Protein AF-A0A6P3Y8J5-F1 (afdb_monomer)

Organism: Dinoponera quadriceps (NCBI:txid609295)

InterPro domains:
  IPR052575 Small subunit processome component 20 [PTHR17695] (2-90)
  IPR057525 U3 small nucleolar RNA-associated protein 20, C-terminal [PF23099] (2-89)

Folds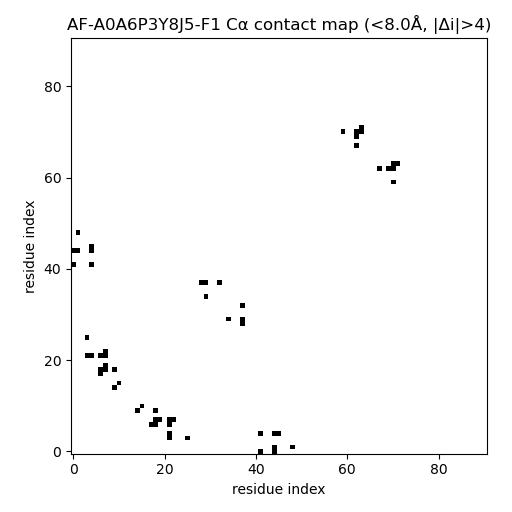eek 3Di:
DLVLLVLCVDPDPVSVVVNVVSVVVLVVVCVVCDPVRSVVVSVVSVVVVVVVVVVVVVVLVCCCVVPVVVNVVVVVVVVVVVVVVVVVVVD

Radius of gyration: 17.97 Å; Cα contacts (8 Å, |Δi|>4): 30; chains: 1; bounding box: 37×35×43 Å

Structure (mmCIF, N/CA/C/O backbone):
data_AF-A0A6P3Y8J5-F1
#
_entry.id   AF-A0A6P3Y8J5-F1
#
loop_
_atom_site.group_PDB
_atom_site.id
_atom_site.type_symbol
_atom_site.label_atom_id
_atom_site.label_alt_id
_atom_site.label_comp_id
_atom_site.label_asym_id
_atom_site.label_entity_id
_atom_site.label_seq_id
_atom_site.pdbx_PDB_ins_code
_atom_site.Cartn_x
_atom_site.Cartn_y
_atom_site.Cartn_z
_atom_site.occupancy
_atom_site.B_iso_or_equiv
_atom_site.auth_seq_id
_atom_site.auth_comp_id
_atom_site.auth_asym_id
_atom_site.auth_atom_id
_atom_site.pdbx_PDB_model_num
ATOM 1 N N . MET A 1 1 ? -15.581 -1.817 2.636 1.00 62.66 1 MET A N 1
ATOM 2 C CA . MET A 1 1 ? -14.254 -1.967 3.286 1.00 62.66 1 MET A CA 1
ATOM 3 C C . MET A 1 1 ? -13.067 -1.873 2.329 1.00 62.66 1 MET A C 1
ATOM 5 O O . MET A 1 1 ? -12.146 -1.140 2.641 1.00 62.66 1 MET A O 1
ATOM 9 N N . SER A 1 2 ? -13.046 -2.558 1.176 1.00 72.38 2 SER A N 1
ATOM 10 C CA . SER A 1 2 ? -11.851 -2.565 0.300 1.00 72.38 2 SER A CA 1
ATOM 11 C C . SER A 1 2 ? -11.292 -1.189 -0.126 1.00 72.38 2 SER A C 1
ATOM 13 O O . SER A 1 2 ? -10.070 -1.057 -0.098 1.00 72.38 2 SER A O 1
ATOM 15 N N . PRO A 1 3 ? -12.097 -0.180 -0.522 1.00 82.81 3 PRO A N 1
ATOM 16 C CA . PRO A 1 3 ? -11.561 1.151 -0.834 1.00 82.81 3 PRO A CA 1
ATOM 17 C C . PRO A 1 3 ? -11.134 1.914 0.428 1.00 82.81 3 PRO A C 1
ATOM 19 O O . PRO A 1 3 ? -10.065 2.505 0.450 1.00 82.81 3 PRO A O 1
ATOM 22 N N . LEU A 1 4 ? -11.897 1.798 1.517 1.00 87.12 4 LEU A N 1
ATOM 23 C CA . LEU A 1 4 ? -11.599 2.435 2.805 1.00 87.12 4 LEU A CA 1
ATOM 24 C C . LEU A 1 4 ? -10.203 2.060 3.337 1.00 87.12 4 LEU A C 1
ATOM 26 O O . LEU A 1 4 ? -9.418 2.927 3.702 1.00 87.12 4 LEU A O 1
ATOM 30 N N . VAL A 1 5 ? -9.869 0.764 3.327 1.00 85.81 5 VAL A N 1
ATOM 31 C CA . VAL A 1 5 ? -8.566 0.258 3.802 1.00 85.81 5 VAL A CA 1
ATOM 32 C C . VAL A 1 5 ? -7.409 0.802 2.959 1.00 85.81 5 VAL A C 1
ATOM 34 O O . VAL A 1 5 ? -6.347 1.120 3.491 1.00 85.81 5 VAL A O 1
ATOM 37 N N . ARG A 1 6 ? -7.619 0.969 1.649 1.00 87.00 6 ARG A N 1
ATOM 38 C CA . ARG A 1 6 ? -6.628 1.561 0.745 1.00 87.00 6 ARG A CA 1
ATOM 39 C C . ARG A 1 6 ? -6.376 3.032 1.068 1.00 87.00 6 ARG A C 1
ATOM 41 O O . ARG A 1 6 ? -5.215 3.429 1.132 1.00 87.00 6 ARG A O 1
ATOM 48 N N . GLU A 1 7 ? -7.424 3.827 1.258 1.00 87.31 7 GLU A N 1
ATOM 49 C CA . GLU A 1 7 ? -7.275 5.263 1.534 1.00 87.31 7 GLU A CA 1
ATOM 50 C C . GLU A 1 7 ? -6.611 5.514 2.894 1.00 87.31 7 GLU A C 1
ATOM 52 O O . GLU A 1 7 ? -5.746 6.379 3.014 1.00 87.31 7 GLU A O 1
ATOM 57 N N . ILE A 1 8 ? -6.900 4.677 3.895 1.00 87.06 8 ILE A N 1
ATOM 58 C CA . ILE A 1 8 ? -6.215 4.721 5.197 1.00 87.06 8 ILE A CA 1
ATOM 59 C C . ILE A 1 8 ? -4.718 4.401 5.055 1.00 87.06 8 ILE A C 1
ATOM 61 O O . ILE A 1 8 ? -3.889 5.045 5.698 1.00 87.06 8 ILE A O 1
ATOM 65 N N . ALA A 1 9 ? -4.365 3.430 4.207 1.00 84.75 9 ALA A N 1
ATOM 66 C CA . ALA A 1 9 ? -2.983 3.011 3.965 1.00 84.75 9 ALA A CA 1
ATOM 67 C C . ALA A 1 9 ? -2.198 3.941 3.015 1.00 84.75 9 ALA A C 1
ATOM 69 O O . ALA A 1 9 ? -0.995 3.750 2.825 1.00 84.75 9 ALA A O 1
ATOM 70 N N . THR A 1 10 ? -2.850 4.924 2.387 1.00 83.56 10 THR A N 1
ATOM 71 C CA . THR A 1 10 ? -2.213 5.816 1.410 1.00 83.56 10 THR A CA 1
ATOM 72 C C . THR A 1 10 ? -1.499 6.967 2.122 1.00 83.56 10 THR A C 1
ATOM 74 O O . THR A 1 10 ? -2.120 7.792 2.790 1.00 83.56 10 THR A O 1
ATOM 77 N N . THR A 1 11 ? -0.175 7.042 1.971 1.00 79.25 11 THR A N 1
ATOM 78 C CA . THR A 1 11 ? 0.690 8.031 2.645 1.00 79.25 11 THR A CA 1
ATOM 79 C C . THR A 1 11 ? 1.001 9.265 1.797 1.00 79.25 11 THR A C 1
ATOM 81 O O . THR A 1 11 ? 1.829 10.082 2.183 1.00 79.25 11 THR A O 1
ATOM 84 N N . GLU A 1 12 ? 0.353 9.421 0.642 1.00 80.94 12 GLU A N 1
ATOM 85 C CA . GLU A 1 12 ? 0.535 10.597 -0.212 1.00 80.94 12 GLU A CA 1
ATOM 86 C C . GLU A 1 12 ? -0.001 11.859 0.493 1.00 80.94 12 GLU A C 1
ATOM 88 O O . GLU A 1 12 ? -1.103 11.855 1.052 1.00 80.94 12 GLU A O 1
ATOM 93 N N . GLU A 1 13 ? 0.792 12.936 0.483 1.00 74.19 13 GLU A N 1
ATOM 94 C CA . GLU A 1 13 ? 0.447 14.233 1.094 1.00 74.19 13 GLU A CA 1
ATOM 95 C C . GLU A 1 13 ? -0.752 14.899 0.414 1.00 74.19 13 GLU A C 1
ATOM 97 O O . GLU A 1 13 ? -1.560 15.534 1.078 1.00 74.19 13 GLU A O 1
ATOM 102 N N . SER A 1 14 ? -0.944 14.682 -0.889 1.00 79.38 14 SER A N 1
ATOM 103 C CA . SER A 1 14 ? -2.109 15.200 -1.618 1.00 79.38 14 SER A CA 1
ATOM 104 C C . SER A 1 14 ? -3.445 14.627 -1.134 1.00 79.38 14 SER A C 1
ATOM 106 O O . SER A 1 14 ? -4.489 15.188 -1.440 1.00 79.38 14 SER A O 1
ATOM 108 N N . ASN A 1 15 ? -3.426 13.513 -0.392 1.00 84.25 15 ASN A N 1
ATOM 109 C CA . ASN A 1 15 ? -4.627 12.767 -0.008 1.00 84.25 15 ASN A CA 1
ATOM 110 C C . ASN A 1 15 ? -4.896 12.844 1.506 1.00 84.25 15 ASN A C 1
ATOM 112 O O . ASN A 1 15 ? -5.560 11.966 2.060 1.00 84.25 15 ASN A O 1
ATOM 116 N N . VAL A 1 16 ? -4.351 13.852 2.200 1.00 86.62 16 VAL A N 1
ATOM 117 C CA . VAL A 1 16 ? -4.479 14.009 3.663 1.00 86.62 16 VAL A CA 1
ATOM 118 C C . VAL A 1 16 ? -5.944 14.071 4.103 1.00 86.62 16 VAL A C 1
ATOM 120 O O . VAL A 1 16 ? -6.329 13.310 4.993 1.00 86.62 16 VAL A O 1
ATOM 123 N N . GLU A 1 17 ? -6.762 14.887 3.438 1.00 89.00 17 GLU A N 1
ATOM 124 C CA . GLU A 1 17 ? -8.191 15.036 3.755 1.00 89.00 17 GLU A CA 1
ATOM 125 C C . GLU A 1 17 ? -8.968 13.734 3.547 1.00 89.00 17 GLU A C 1
ATOM 127 O O . GLU A 1 17 ? -9.713 13.283 4.418 1.00 89.00 17 GLU A O 1
ATOM 132 N N . LEU A 1 18 ? -8.721 13.051 2.427 1.00 89.25 18 LEU A N 1
ATOM 133 C CA . LEU A 1 18 ? -9.375 11.781 2.119 1.00 89.25 18 LEU A CA 1
ATOM 134 C C . LEU A 1 18 ? -9.013 10.694 3.141 1.00 89.25 18 LEU A C 1
ATOM 136 O O . LEU A 1 18 ? -9.870 9.922 3.575 1.00 89.25 18 LEU A O 1
ATOM 140 N N . ARG A 1 19 ? -7.749 10.655 3.576 1.00 91.38 19 ARG A N 1
ATOM 141 C CA . ARG A 1 19 ? -7.284 9.740 4.624 1.00 91.38 19 ARG A CA 1
ATOM 142 C C . ARG A 1 19 ? -7.931 10.052 5.972 1.00 91.38 19 ARG A C 1
ATOM 144 O O . ARG A 1 19 ? -8.245 9.117 6.711 1.00 91.38 19 ARG A O 1
ATOM 151 N N . ARG A 1 20 ? -8.117 11.332 6.308 1.00 91.62 20 ARG A N 1
ATOM 152 C CA . ARG A 1 20 ? -8.811 11.754 7.533 1.00 91.62 20 ARG A CA 1
ATOM 153 C C . ARG A 1 20 ? -10.260 11.273 7.521 1.00 91.62 20 ARG A C 1
ATOM 155 O O . ARG A 1 20 ? -10.645 10.535 8.426 1.00 91.62 20 ARG A O 1
ATOM 162 N N . LEU A 1 21 ? -10.999 11.573 6.455 1.00 93.38 21 LEU A N 1
ATOM 163 C CA . LEU A 1 21 ? -12.381 11.122 6.282 1.00 93.38 21 LEU A CA 1
ATOM 164 C C . LEU A 1 21 ? -12.490 9.592 6.367 1.00 93.38 21 LEU A C 1
ATOM 166 O O . LEU A 1 21 ? -13.341 9.049 7.069 1.00 93.38 21 LEU A O 1
ATOM 170 N N . ALA A 1 22 ? -11.579 8.868 5.712 1.00 92.38 22 ALA A N 1
ATOM 171 C CA . ALA A 1 22 ? -11.567 7.410 5.755 1.00 92.38 22 ALA A CA 1
ATOM 172 C C . ALA A 1 22 ? -11.346 6.858 7.177 1.00 92.38 22 ALA A C 1
ATOM 174 O O . ALA A 1 22 ? -11.952 5.848 7.541 1.00 92.38 22 ALA A O 1
ATOM 175 N N . LYS A 1 23 ? -10.513 7.513 7.999 1.00 92.44 23 LYS A N 1
ATOM 176 C CA . LYS A 1 23 ? -10.311 7.145 9.412 1.00 92.44 23 LYS A CA 1
ATOM 177 C C . LYS A 1 23 ? -11.543 7.432 10.270 1.00 92.44 23 LYS A C 1
ATOM 179 O O . LYS A 1 23 ? -11.874 6.618 11.131 1.00 92.44 23 LYS A O 1
ATOM 184 N N . GLU A 1 24 ? -12.227 8.547 10.034 1.00 94.50 24 GLU A N 1
ATOM 185 C CA . GLU A 1 24 ? -13.467 8.895 10.738 1.00 94.50 24 GLU A CA 1
ATOM 186 C C . GLU A 1 24 ? -14.559 7.854 10.453 1.00 94.50 24 GLU A C 1
ATOM 188 O O . GLU A 1 24 ? -15.109 7.254 11.381 1.00 94.50 24 GLU A O 1
ATOM 193 N N . VAL A 1 25 ? -14.765 7.515 9.177 1.00 93.38 25 VAL A N 1
ATOM 194 C CA . VAL A 1 25 ? -15.694 6.454 8.761 1.00 93.38 25 VAL A CA 1
ATOM 195 C C . VAL A 1 25 ? -15.292 5.095 9.348 1.00 93.38 25 VAL A C 1
ATOM 197 O O . VAL A 1 25 ? -16.141 4.353 9.842 1.00 93.38 25 VAL A O 1
ATOM 200 N N . ALA A 1 26 ? -13.999 4.757 9.360 1.00 92.38 26 ALA A N 1
ATOM 201 C CA . ALA A 1 26 ? -13.515 3.524 9.984 1.00 92.38 26 ALA A CA 1
ATOM 202 C C . ALA A 1 26 ? -13.843 3.456 11.484 1.00 92.38 26 ALA A C 1
ATOM 204 O O . ALA A 1 26 ? -14.240 2.402 11.981 1.00 92.38 26 ALA A O 1
ATOM 205 N N . SER A 1 27 ? -13.707 4.579 12.194 1.00 93.75 27 SER A N 1
ATOM 206 C CA . SER A 1 27 ? -14.040 4.694 13.615 1.00 93.75 27 SER A CA 1
ATOM 207 C C . SER A 1 27 ? -15.536 4.487 13.859 1.00 93.75 27 SER A C 1
ATOM 209 O O . SER A 1 27 ? -15.910 3.705 14.734 1.00 93.75 27 SER A O 1
ATOM 211 N N . MET A 1 28 ? -16.398 5.094 13.036 1.00 94.75 28 MET A N 1
ATOM 212 C CA . MET A 1 28 ? -17.850 4.878 13.102 1.00 94.75 28 MET A CA 1
ATOM 213 C C . MET A 1 28 ? -18.222 3.405 12.897 1.00 94.75 28 MET A C 1
ATOM 215 O O . MET A 1 28 ? -19.027 2.846 13.644 1.00 94.75 28 MET A O 1
ATOM 219 N N . ILE A 1 29 ? -17.594 2.737 11.926 1.00 92.31 29 ILE A N 1
ATOM 220 C CA . ILE A 1 29 ? -17.865 1.320 11.661 1.00 92.31 29 ILE A CA 1
ATOM 221 C C . ILE A 1 29 ? -17.331 0.429 12.793 1.00 92.31 29 ILE A C 1
ATOM 223 O O . ILE A 1 29 ? -17.981 -0.535 13.189 1.00 92.31 29 ILE A O 1
ATOM 227 N N . LYS A 1 30 ? -16.169 0.753 13.370 1.00 94.44 30 LYS A N 1
ATOM 228 C CA . LYS A 1 30 ? -15.628 0.013 14.518 1.00 94.44 30 LYS A CA 1
ATOM 229 C C . LYS A 1 30 ? -16.550 0.104 15.740 1.00 94.44 30 LYS A C 1
ATOM 231 O O . LYS A 1 30 ? -16.730 -0.900 16.423 1.00 94.44 30 LYS A O 1
ATOM 236 N N . LYS A 1 31 ? -17.145 1.277 15.994 1.00 95.69 31 LYS A N 1
ATOM 237 C CA . LYS A 1 31 ? -18.100 1.488 17.096 1.00 95.69 31 LYS A CA 1
ATOM 238 C C . LYS A 1 31 ? -19.386 0.675 16.922 1.00 95.69 31 LYS A C 1
ATOM 240 O O . LYS A 1 31 ? -19.883 0.131 17.896 1.00 95.69 31 LYS A O 1
ATOM 245 N N . THR A 1 32 ? -19.899 0.566 15.697 1.00 94.12 32 THR A N 1
ATOM 246 C CA . THR A 1 32 ? -21.170 -0.131 15.412 1.00 94.12 32 THR A CA 1
ATOM 247 C C . THR A 1 32 ? -21.039 -1.652 15.369 1.00 94.12 32 THR A C 1
ATOM 249 O O . THR A 1 32 ? -21.949 -2.359 15.783 1.00 94.12 32 THR A O 1
ATOM 252 N N . VAL A 1 33 ? -19.918 -2.176 14.867 1.00 93.06 33 VAL A N 1
ATOM 253 C CA . VAL A 1 33 ? -19.743 -3.620 14.617 1.00 93.06 33 VAL A CA 1
ATOM 254 C C . VAL A 1 33 ? -18.968 -4.326 15.742 1.00 93.06 33 VAL A C 1
ATOM 256 O O . VAL A 1 33 ? -18.932 -5.556 15.789 1.00 93.06 33 VAL A O 1
ATOM 259 N N . GLY A 1 34 ? -18.354 -3.564 16.651 1.00 93.81 34 GLY A N 1
ATOM 260 C CA . GLY A 1 34 ? -17.485 -4.079 17.707 1.00 93.81 34 GLY A CA 1
ATOM 261 C C . GLY A 1 34 ? -16.044 -4.305 17.233 1.00 93.81 34 GLY A C 1
ATOM 262 O O . GLY A 1 34 ? -15.772 -4.566 16.056 1.00 93.81 34 GLY A O 1
ATOM 263 N N . SER A 1 35 ? -15.094 -4.192 18.165 1.00 93.25 35 SER A N 1
ATOM 264 C CA . SER A 1 35 ? -13.650 -4.212 17.890 1.00 93.25 35 SER A CA 1
ATOM 265 C C . SER A 1 35 ? -13.181 -5.517 17.244 1.00 93.25 35 SER A C 1
ATOM 267 O O . SER A 1 35 ? -12.497 -5.477 16.222 1.00 93.25 35 SER A O 1
ATOM 269 N N . GLU A 1 36 ? -13.569 -6.662 17.794 1.00 93.81 36 GLU A N 1
ATOM 270 C CA . GLU A 1 36 ? -13.107 -7.979 17.343 1.00 93.81 36 GLU A CA 1
ATOM 271 C C . GLU A 1 36 ? -13.569 -8.297 15.919 1.00 93.81 36 GLU A C 1
ATOM 273 O O . GLU A 1 36 ? -12.770 -8.643 15.041 1.00 93.81 36 GLU A O 1
ATOM 278 N N . LYS A 1 37 ? -14.867 -8.109 15.652 1.00 94.50 37 LYS A N 1
ATOM 279 C CA . LYS A 1 37 ? -15.458 -8.350 14.332 1.00 94.50 37 LYS A CA 1
ATOM 280 C C . LYS A 1 37 ? -14.904 -7.376 13.295 1.00 94.50 37 LYS A C 1
ATOM 282 O O . LYS A 1 37 ? -14.607 -7.789 12.170 1.00 94.50 37 LYS A O 1
ATOM 287 N N . TYR A 1 38 ? -14.692 -6.115 13.675 1.00 93.69 38 TYR A N 1
ATOM 288 C CA . TYR A 1 38 ? -14.027 -5.129 12.828 1.00 93.69 38 TYR A CA 1
ATOM 289 C C . TYR A 1 38 ? -12.598 -5.559 12.461 1.00 93.69 38 TYR A C 1
ATOM 291 O O . TYR A 1 38 ? -12.260 -5.581 11.277 1.00 93.69 38 TYR A O 1
ATOM 299 N N . ILE A 1 39 ? -11.777 -5.956 13.441 1.00 93.50 39 ILE A N 1
ATOM 300 C CA . ILE A 1 39 ? -10.386 -6.384 13.212 1.00 93.50 39 ILE A CA 1
ATOM 301 C C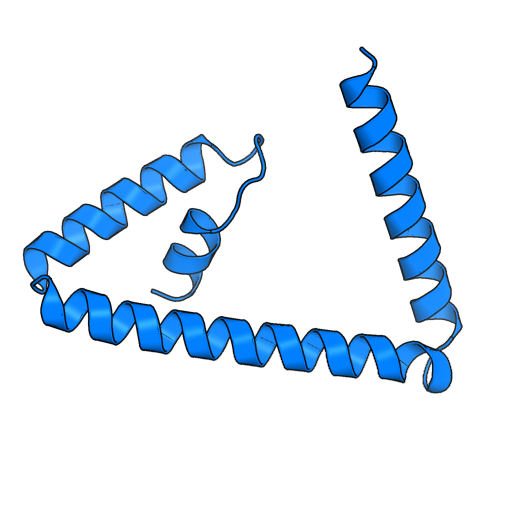 . ILE A 1 39 ? -10.341 -7.614 12.296 1.00 93.50 39 ILE A C 1
ATOM 303 O O . ILE A 1 39 ? -9.576 -7.636 11.331 1.00 93.50 39 ILE A O 1
ATOM 307 N N . LYS A 1 40 ? -11.212 -8.606 12.520 1.00 94.94 40 LYS A N 1
ATOM 308 C CA . LYS A 1 40 ? -11.305 -9.801 11.664 1.00 94.94 40 LYS A CA 1
ATOM 309 C C . LYS A 1 40 ? -11.613 -9.445 10.205 1.00 94.94 40 LYS A C 1
ATOM 311 O O . LYS A 1 40 ? -10.979 -9.969 9.285 1.00 94.94 40 LYS A O 1
ATOM 316 N N . LEU A 1 41 ? -12.569 -8.542 9.976 1.00 92.75 41 LEU A N 1
ATOM 317 C CA . LEU A 1 41 ? -12.933 -8.078 8.633 1.00 92.75 41 LEU A CA 1
ATOM 318 C C . LEU A 1 41 ? -11.818 -7.249 7.987 1.00 92.75 41 LEU A C 1
ATOM 320 O O . LEU A 1 41 ? -11.534 -7.435 6.800 1.00 92.75 41 LEU A O 1
ATOM 324 N N . LEU A 1 42 ? -11.171 -6.375 8.761 1.00 91.88 42 LEU A N 1
ATOM 325 C CA . LEU A 1 42 ? -10.042 -5.564 8.316 1.00 91.88 42 LEU A C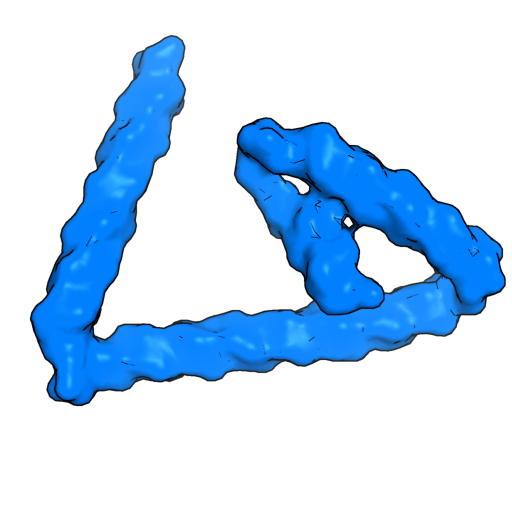A 1
ATOM 326 C C . LEU A 1 42 ? -8.888 -6.451 7.834 1.00 91.88 42 LEU A C 1
ATOM 328 O O . LEU A 1 42 ? -8.435 -6.289 6.701 1.00 91.88 42 LEU A O 1
ATOM 332 N N . ASN A 1 43 ? -8.488 -7.441 8.635 1.00 92.81 43 ASN A N 1
ATOM 333 C CA . ASN A 1 43 ? -7.409 -8.372 8.300 1.00 92.81 43 ASN A CA 1
ATOM 334 C C . ASN A 1 43 ? -7.707 -9.157 7.017 1.00 92.81 43 ASN A C 1
ATOM 336 O O . ASN A 1 43 ? -6.860 -9.243 6.128 1.00 92.81 43 ASN A O 1
ATOM 340 N N . ARG A 1 44 ? -8.940 -9.660 6.858 1.00 93.62 44 ARG A N 1
ATOM 341 C CA . ARG A 1 44 ? -9.367 -10.365 5.635 1.00 93.62 44 ARG A CA 1
ATOM 342 C C . ARG A 1 44 ? -9.257 -9.478 4.391 1.00 93.62 44 ARG A C 1
ATOM 344 O O . ARG A 1 44 ? -8.878 -9.950 3.320 1.00 93.62 44 ARG A O 1
ATOM 351 N N . VAL A 1 45 ? -9.617 -8.201 4.503 1.00 92.69 45 VAL A N 1
ATOM 352 C CA . VAL A 1 45 ? -9.528 -7.245 3.388 1.00 92.69 45 VAL A CA 1
ATOM 353 C C . VAL A 1 45 ? -8.075 -6.883 3.088 1.00 92.69 45 VAL A C 1
ATOM 355 O O . VAL A 1 45 ? -7.696 -6.852 1.916 1.00 92.69 45 VAL A O 1
ATOM 358 N N . GLN A 1 46 ? -7.262 -6.671 4.122 1.00 90.69 46 GLN A N 1
ATOM 359 C CA . GLN A 1 46 ? -5.838 -6.380 3.989 1.00 90.69 46 GLN A CA 1
ATOM 360 C C . GLN A 1 46 ? -5.104 -7.529 3.285 1.00 90.69 46 GLN A C 1
ATOM 362 O O . GLN A 1 46 ? -4.446 -7.307 2.270 1.00 90.69 46 GLN A O 1
ATOM 367 N N . GLN A 1 47 ? -5.341 -8.772 3.712 1.00 92.94 47 GLN A N 1
ATOM 368 C CA . GLN A 1 47 ? -4.782 -9.969 3.082 1.00 92.94 47 GLN A CA 1
ATOM 369 C C . GLN A 1 47 ? -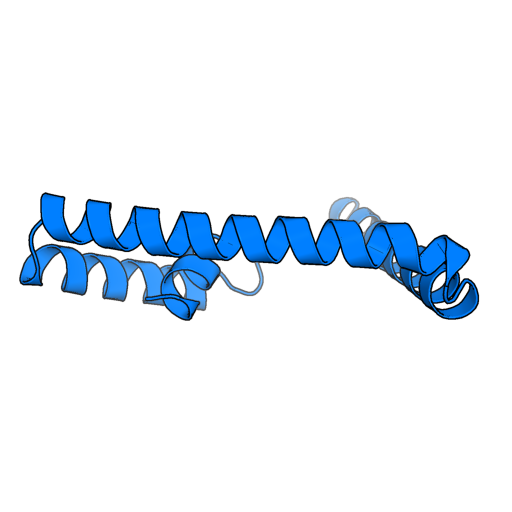5.140 -10.058 1.590 1.00 92.94 47 GLN A C 1
ATOM 371 O O . GLN A 1 47 ? -4.270 -10.268 0.746 1.00 92.94 47 GLN A O 1
ATOM 376 N N . LYS A 1 48 ? -6.413 -9.835 1.229 1.00 92.12 48 LYS A N 1
ATOM 377 C CA . LYS A 1 48 ? -6.841 -9.802 -0.182 1.00 92.12 48 LYS A CA 1
ATOM 378 C C . LYS A 1 48 ? -6.124 -8.714 -0.981 1.00 92.12 48 LYS A C 1
ATOM 380 O O . LYS A 1 48 ? -5.804 -8.916 -2.154 1.00 92.12 48 LYS A O 1
ATOM 385 N N . HIS A 1 49 ? -5.889 -7.554 -0.373 1.00 89.00 49 HIS A N 1
ATOM 386 C CA . HIS A 1 49 ? -5.172 -6.464 -1.020 1.00 89.00 49 HIS A CA 1
ATOM 387 C C . HIS A 1 49 ? -3.698 -6.817 -1.259 1.00 89.00 49 HIS A C 1
ATOM 389 O O . HIS A 1 49 ? -3.166 -6.541 -2.340 1.00 89.00 49 HIS A O 1
ATOM 395 N N . ASP A 1 50 ? -3.062 -7.474 -0.291 1.00 90.31 50 ASP A N 1
ATOM 396 C CA . ASP A 1 50 ? -1.668 -7.901 -0.384 1.00 90.31 50 ASP A CA 1
ATOM 397 C C . ASP A 1 50 ? -1.470 -9.012 -1.420 1.00 90.31 50 ASP A C 1
ATOM 399 O O . ASP A 1 50 ? -0.548 -8.908 -2.232 1.00 90.31 50 ASP A O 1
ATOM 403 N N . ILE A 1 51 ? -2.397 -9.973 -1.514 1.00 94.12 51 ILE A N 1
ATOM 404 C CA . ILE A 1 51 ? -2.421 -10.980 -2.589 1.00 94.12 51 ILE A CA 1
ATOM 405 C C . ILE A 1 51 ? -2.487 -10.293 -3.961 1.00 94.12 51 ILE A C 1
ATOM 407 O O . ILE A 1 51 ? -1.587 -10.462 -4.785 1.00 94.12 51 ILE A O 1
ATOM 411 N N . LYS A 1 52 ? -3.461 -9.398 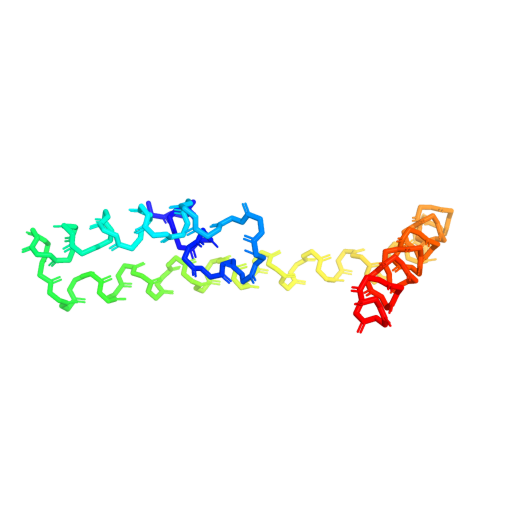-4.182 1.00 92.81 52 LYS A N 1
ATOM 412 C CA . LYS A 1 52 ? -3.572 -8.645 -5.449 1.00 92.81 52 LYS A CA 1
ATOM 413 C C . LYS A 1 52 ? -2.341 -7.784 -5.740 1.00 92.81 52 LYS A C 1
ATOM 415 O O . LYS A 1 52 ? -2.006 -7.490 -6.891 1.00 92.81 52 LYS A O 1
ATOM 420 N N . LYS A 1 53 ? -1.670 -7.270 -4.708 1.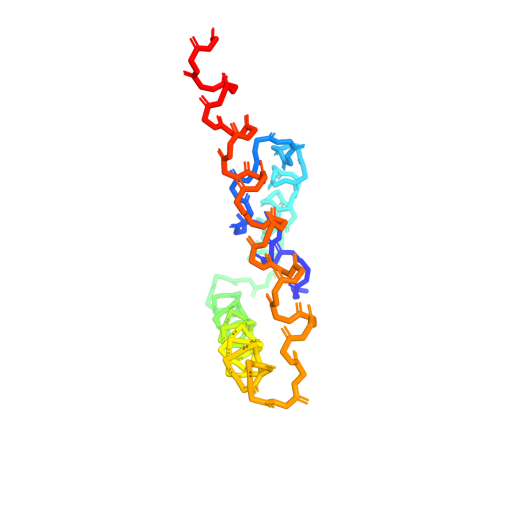00 90.88 53 LYS A N 1
ATOM 421 C CA . LYS A 1 53 ? -0.422 -6.510 -4.859 1.00 90.88 53 LYS A CA 1
ATOM 422 C C . LYS A 1 53 ? 0.723 -7.430 -5.289 1.00 90.88 53 LYS A C 1
ATOM 424 O O . LYS A 1 53 ? 1.488 -7.027 -6.166 1.00 90.88 53 LYS A O 1
ATOM 429 N N . ALA A 1 54 ? 0.823 -8.628 -4.721 1.00 95.31 54 ALA A N 1
ATOM 430 C CA . ALA A 1 54 ? 1.809 -9.639 -5.088 1.00 95.31 54 ALA A CA 1
ATOM 431 C C . ALA A 1 54 ? 1.599 -10.143 -6.525 1.00 95.31 54 ALA A C 1
ATOM 433 O O . ALA A 1 54 ? 2.538 -10.109 -7.319 1.00 95.31 54 ALA A O 1
ATOM 434 N N . GLU A 1 55 ? 0.365 -10.469 -6.909 1.00 96.06 55 GLU A N 1
ATOM 435 C CA . GLU A 1 55 ? 0.011 -10.860 -8.281 1.00 96.06 55 GLU A CA 1
ATOM 436 C C . GLU A 1 55 ? 0.426 -9.789 -9.295 1.00 96.06 55 GLU A C 1
ATOM 438 O O . GLU A 1 55 ? 1.136 -10.066 -10.260 1.00 96.0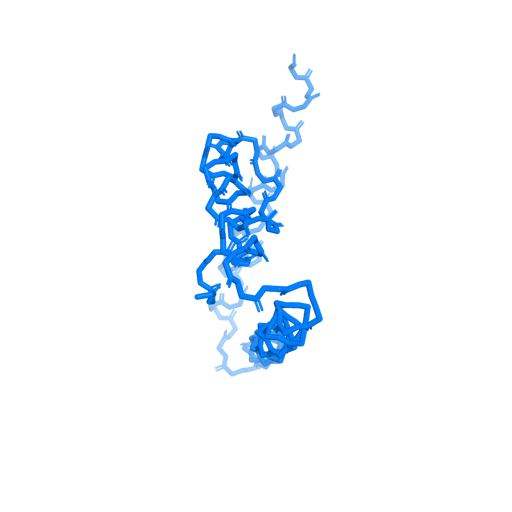6 55 GLU A O 1
ATOM 443 N N . ARG A 1 56 ? 0.089 -8.518 -9.034 1.00 94.31 56 ARG A N 1
ATOM 444 C CA . ARG A 1 56 ? 0.506 -7.405 -9.903 1.00 94.31 56 ARG A CA 1
ATOM 445 C C . ARG A 1 56 ? 2.022 -7.256 -9.992 1.00 94.31 56 ARG A C 1
ATOM 447 O O . ARG A 1 56 ? 2.509 -6.815 -11.030 1.00 94.31 56 ARG A O 1
ATOM 454 N N . LYS A 1 57 ? 2.776 -7.565 -8.931 1.00 93.56 57 LYS A N 1
ATOM 455 C CA . LYS A 1 57 ? 4.248 -7.579 -8.985 1.00 93.56 57 LYS A CA 1
ATOM 456 C C . LYS A 1 57 ? 4.748 -8.720 -9.871 1.00 93.56 57 LYS A C 1
ATOM 458 O O . LYS A 1 57 ? 5.618 -8.466 -10.698 1.00 93.56 57 LYS A O 1
ATOM 463 N N . LYS A 1 58 ? 4.163 -9.915 -9.751 1.00 94.94 58 LYS A N 1
ATOM 464 C CA . LYS A 1 58 ? 4.494 -11.080 -10.584 1.00 94.94 58 LYS A CA 1
ATOM 465 C C . LYS A 1 58 ? 4.263 -10.788 -12.069 1.00 94.94 58 LYS A C 1
ATOM 467 O O . LYS A 1 58 ? 5.196 -10.904 -12.855 1.00 94.94 58 LYS A O 1
ATOM 472 N N . VAL A 1 59 ? 3.078 -10.287 -12.430 1.00 93.12 59 VAL A N 1
ATOM 473 C CA . VAL A 1 59 ? 2.759 -9.917 -13.823 1.00 93.12 59 VAL A CA 1
ATOM 474 C C . VAL A 1 59 ? 3.733 -8.860 -14.351 1.00 93.12 59 VAL A C 1
ATOM 476 O O . VAL A 1 59 ? 4.227 -8.967 -15.467 1.00 93.12 59 VAL A O 1
ATOM 479 N N . ARG A 1 60 ? 4.073 -7.848 -13.543 1.00 91.56 60 ARG A N 1
ATOM 480 C CA . ARG A 1 60 ? 5.053 -6.816 -13.932 1.00 91.56 60 ARG A CA 1
ATOM 481 C C . ARG A 1 60 ? 6.455 -7.368 -14.171 1.00 91.56 60 ARG A C 1
ATOM 483 O O . ARG A 1 60 ? 7.159 -6.814 -15.004 1.00 91.56 60 ARG A O 1
ATOM 490 N N . ALA A 1 61 ? 6.873 -8.391 -13.431 1.00 90.88 61 ALA A N 1
ATOM 491 C CA . ALA A 1 61 ? 8.168 -9.027 -13.645 1.00 90.88 61 ALA A CA 1
ATOM 492 C C . ALA A 1 61 ? 8.175 -9.801 -14.970 1.00 90.88 61 ALA A C 1
ATOM 494 O O . ALA A 1 61 ? 9.085 -9.634 -15.774 1.00 90.88 61 ALA A O 1
ATOM 495 N N . GLN A 1 62 ? 7.110 -10.556 -15.242 1.00 93.06 62 GLN A N 1
ATOM 496 C CA . GLN A 1 62 ? 6.956 -11.316 -16.486 1.00 93.06 62 GLN A CA 1
ATOM 497 C C . GLN A 1 62 ? 6.850 -10.417 -17.728 1.00 93.06 62 GLN A C 1
ATOM 499 O O . GLN A 1 62 ? 7.291 -10.806 -18.806 1.00 93.06 62 GLN A O 1
ATOM 504 N N . GLN A 1 63 ? 6.335 -9.188 -17.585 1.00 91.44 63 GLN A N 1
ATOM 505 C CA . GLN A 1 63 ? 6.252 -8.220 -18.685 1.00 91.44 63 GLN A CA 1
ATOM 506 C C . GLN A 1 63 ? 7.600 -7.901 -19.334 1.00 91.44 63 GLN A C 1
ATOM 508 O O . GLN A 1 63 ? 7.604 -7.584 -20.512 1.00 91.44 63 GLN A O 1
ATOM 513 N N . PHE A 1 64 ? 8.730 -8.007 -18.629 1.00 89.38 64 PHE A N 1
ATOM 514 C CA . PHE A 1 64 ? 10.038 -7.792 -19.260 1.00 89.38 64 PHE A CA 1
ATOM 515 C C . PHE A 1 64 ? 10.325 -8.779 -20.393 1.00 89.38 64 PHE A C 1
ATOM 517 O O . PHE A 1 64 ? 11.016 -8.419 -21.338 1.00 89.38 64 PHE A O 1
ATOM 524 N N . VAL A 1 65 ? 9.779 -9.991 -20.291 1.00 91.94 65 VAL A N 1
ATOM 525 C CA . VAL A 1 65 ? 9.937 -11.049 -21.291 1.00 91.94 65 VAL A CA 1
ATOM 526 C C . VAL A 1 65 ? 8.794 -10.997 -22.302 1.00 91.94 65 VAL A C 1
ATOM 528 O O . VAL A 1 65 ? 9.028 -11.042 -23.500 1.00 91.94 65 VAL A O 1
ATOM 531 N N . VAL A 1 66 ? 7.552 -10.862 -21.824 1.00 92.81 66 VAL A N 1
ATOM 532 C CA . VAL A 1 66 ? 6.352 -10.943 -22.677 1.00 92.81 66 VAL A CA 1
ATOM 533 C C . VAL A 1 66 ? 6.111 -9.661 -23.486 1.00 92.81 66 VAL A C 1
ATOM 535 O O . VAL A 1 66 ? 5.577 -9.723 -24.587 1.00 92.81 66 VAL A O 1
ATOM 538 N N . ASN A 1 67 ? 6.451 -8.485 -22.948 1.00 92.44 67 ASN A N 1
ATOM 539 C CA . ASN A 1 67 ? 6.267 -7.200 -23.629 1.00 92.44 67 ASN A CA 1
ATOM 540 C C . ASN A 1 67 ? 7.320 -6.161 -23.168 1.00 92.44 67 ASN A C 1
ATOM 542 O O . ASN A 1 67 ? 7.058 -5.355 -22.257 1.00 92.44 67 ASN A O 1
ATOM 546 N N . PRO A 1 68 ? 8.522 -6.183 -23.772 1.00 91.62 68 PRO A N 1
ATOM 547 C CA . PRO A 1 68 ? 9.656 -5.379 -23.324 1.00 91.62 68 PRO A CA 1
ATOM 548 C C . PRO A 1 68 ? 9.422 -3.866 -23.464 1.00 91.62 68 PRO A C 1
ATOM 550 O O . PRO A 1 68 ? 9.838 -3.108 -22.583 1.00 91.62 68 PRO A O 1
ATOM 553 N N . ASP A 1 69 ? 8.686 -3.414 -24.481 1.00 93.25 69 ASP A N 1
ATOM 554 C CA . ASP A 1 69 ? 8.415 -1.987 -24.712 1.00 93.25 69 ASP A CA 1
ATOM 555 C C . ASP A 1 69 ? 7.561 -1.371 -23.602 1.00 93.25 69 ASP A C 1
ATOM 557 O O . ASP A 1 69 ? 7.864 -0.295 -23.066 1.00 93.25 69 ASP A O 1
ATOM 561 N N . LEU A 1 70 ? 6.511 -2.081 -23.173 1.00 91.06 70 LEU A N 1
ATOM 562 C CA . LEU A 1 70 ? 5.705 -1.660 -22.028 1.00 91.06 70 LEU A CA 1
ATOM 563 C C . LEU A 1 70 ? 6.535 -1.629 -20.741 1.00 91.06 70 LEU A C 1
ATOM 565 O O . LEU A 1 70 ? 6.385 -0.705 -19.929 1.00 91.06 70 LEU A O 1
ATOM 569 N N . ALA A 1 71 ? 7.422 -2.605 -20.541 1.00 91.38 71 ALA A N 1
ATOM 570 C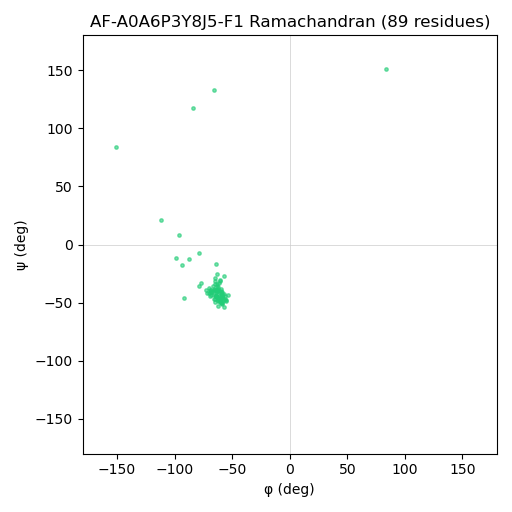 CA . ALA A 1 71 ? 8.315 -2.630 -19.387 1.00 91.38 71 ALA A CA 1
ATOM 571 C C . ALA A 1 71 ? 9.296 -1.438 -19.400 1.00 91.38 71 ALA A C 1
ATOM 573 O O . ALA A 1 71 ? 9.451 -0.753 -18.378 1.00 91.38 71 ALA A O 1
ATOM 574 N N . ALA A 1 72 ? 9.878 -1.118 -20.560 1.00 93.38 72 ALA A N 1
ATOM 575 C CA . ALA A 1 72 ? 10.767 0.023 -20.761 1.00 93.38 72 ALA A CA 1
ATOM 576 C C . ALA A 1 72 ? 10.053 1.360 -20.501 1.00 93.38 72 ALA A C 1
ATOM 578 O O . ALA A 1 72 ? 10.527 2.175 -19.700 1.00 93.38 72 ALA A O 1
ATOM 579 N N . LYS A 1 73 ? 8.849 1.555 -21.055 1.00 94.75 73 LYS A N 1
ATOM 580 C CA . LYS A 1 73 ? 8.019 2.746 -20.800 1.00 94.75 73 LYS A CA 1
ATOM 581 C C . LYS A 1 73 ? 7.728 2.930 -19.309 1.00 94.75 73 LYS A C 1
ATOM 583 O O . LYS A 1 73 ? 7.840 4.034 -18.769 1.00 94.75 73 LYS A O 1
ATOM 588 N N . ARG A 1 74 ? 7.406 1.847 -18.590 1.00 90.88 74 ARG A N 1
ATOM 589 C CA . ARG A 1 74 ? 7.198 1.894 -17.129 1.00 90.88 74 ARG A CA 1
ATOM 590 C C . ARG A 1 74 ? 8.474 2.266 -16.374 1.00 90.88 74 ARG A C 1
ATOM 592 O O . ARG A 1 74 ? 8.386 3.025 -15.403 1.00 90.88 74 ARG A O 1
ATOM 599 N N . LYS A 1 75 ? 9.637 1.760 -16.798 1.00 93.44 75 LYS A N 1
ATOM 600 C CA . LYS A 1 75 ? 10.945 2.100 -16.215 1.00 93.44 75 LYS A CA 1
ATOM 601 C C . LYS A 1 75 ? 11.227 3.600 -16.350 1.00 93.44 75 LYS A C 1
ATOM 603 O O . LYS A 1 75 ? 11.498 4.247 -15.335 1.00 93.44 75 LYS A O 1
ATOM 608 N N . LEU A 1 76 ? 11.053 4.160 -17.549 1.00 95.00 76 LEU A N 1
ATOM 609 C CA . LEU A 1 76 ? 11.216 5.594 -17.817 1.00 95.00 76 LEU A CA 1
ATOM 610 C C . LEU A 1 76 ? 10.272 6.445 -16.956 1.00 95.00 76 LEU A C 1
ATOM 612 O O . LEU A 1 76 ? 10.725 7.341 -16.241 1.00 95.00 76 LEU A O 1
ATOM 616 N N . ASN A 1 77 ? 8.982 6.101 -16.918 1.00 93.75 77 ASN A N 1
ATOM 617 C CA . ASN A 1 77 ? 7.990 6.808 -16.101 1.00 93.75 77 ASN A CA 1
ATOM 618 C C . ASN A 1 77 ? 8.344 6.793 -14.604 1.00 93.75 77 ASN A C 1
ATOM 620 O O . ASN A 1 77 ? 8.199 7.802 -13.908 1.00 93.75 77 ASN A O 1
ATOM 624 N N . ARG A 1 78 ? 8.836 5.660 -14.080 1.00 92.06 78 ARG A N 1
ATOM 625 C CA . ARG A 1 78 ? 9.277 5.559 -12.680 1.00 92.06 78 ARG A CA 1
ATOM 626 C C . ARG A 1 78 ? 10.476 6.466 -12.411 1.00 92.06 78 ARG A C 1
ATOM 628 O O . ARG A 1 78 ? 10.519 7.113 -11.364 1.00 92.06 78 ARG A O 1
ATOM 635 N N . GLN A 1 79 ? 11.428 6.532 -13.336 1.00 93.12 79 GLN A N 1
ATOM 636 C CA . GLN A 1 79 ? 12.603 7.388 -13.200 1.00 93.12 79 GLN A CA 1
ATOM 637 C C . GLN A 1 79 ? 12.242 8.875 -13.273 1.00 93.12 79 GLN A C 1
ATOM 639 O O . GLN A 1 79 ? 12.714 9.651 -12.444 1.00 93.12 79 GLN A O 1
ATOM 644 N N . GLN A 1 80 ? 11.341 9.265 -14.175 1.00 92.69 80 GLN A N 1
ATOM 645 C CA . GLN A 1 80 ? 10.806 10.628 -14.232 1.00 92.69 80 GLN A CA 1
ATOM 646 C C . GLN A 1 80 ? 10.107 11.021 -12.923 1.00 92.69 80 GLN A C 1
ATOM 648 O O . GLN A 1 80 ? 10.380 12.092 -12.383 1.00 92.69 80 GLN A O 1
ATOM 653 N N . LYS A 1 81 ? 9.262 10.143 -12.359 1.00 89.25 81 LYS A N 1
ATOM 654 C C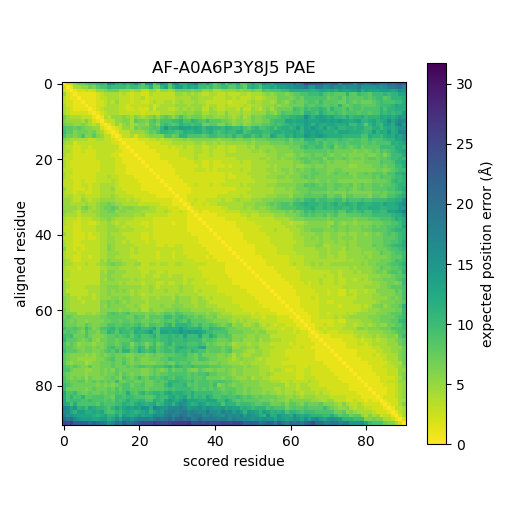A . LYS A 1 81 ? 8.622 10.386 -11.053 1.00 89.25 81 LYS A CA 1
ATOM 655 C C . LYS A 1 81 ? 9.649 10.580 -9.936 1.00 89.25 81 LYS A C 1
ATOM 657 O O . LYS A 1 81 ? 9.533 11.540 -9.181 1.00 89.25 81 LYS A O 1
ATOM 662 N N . LYS A 1 82 ? 10.681 9.729 -9.862 1.00 89.19 82 LYS A N 1
ATOM 663 C CA . LYS A 1 82 ? 11.771 9.880 -8.878 1.00 89.19 82 LYS A CA 1
ATOM 664 C C . LYS A 1 82 ? 12.484 11.226 -9.017 1.00 89.19 82 LYS A C 1
ATOM 666 O O . LYS A 1 82 ? 12.672 11.906 -8.015 1.00 89.19 82 LYS A O 1
ATOM 671 N N . LYS A 1 83 ? 12.827 11.631 -10.247 1.00 91.06 83 LYS A N 1
ATOM 672 C CA . LYS A 1 83 ? 13.452 12.936 -10.519 1.00 91.06 83 LYS A CA 1
ATOM 673 C C . LYS A 1 83 ? 12.565 14.095 -10.045 1.00 91.06 83 LYS A C 1
ATOM 675 O O . LYS A 1 83 ? 13.069 15.002 -9.395 1.00 91.06 83 LYS A O 1
ATOM 680 N N . LYS A 1 84 ? 11.254 14.052 -10.315 1.00 86.88 84 LYS A N 1
ATOM 681 C CA . LYS A 1 84 ? 10.298 15.086 -9.870 1.00 86.88 84 LYS A CA 1
ATOM 682 C C . LYS A 1 84 ? 10.213 15.186 -8.344 1.00 86.88 84 LYS A C 1
ATOM 684 O O . LYS A 1 84 ? 10.284 16.287 -7.814 1.00 86.88 84 LYS A O 1
ATOM 689 N N . VAL A 1 85 ? 10.106 14.056 -7.642 1.00 84.81 85 VAL A N 1
ATOM 690 C CA . VAL A 1 85 ? 10.063 14.036 -6.168 1.00 84.81 85 VAL A CA 1
ATOM 691 C C . VAL A 1 85 ? 11.374 14.548 -5.570 1.00 84.81 85 VAL A C 1
ATOM 693 O O . VAL A 1 85 ? 11.343 15.365 -4.661 1.00 84.81 85 VAL A O 1
ATOM 696 N N . ALA A 1 86 ? 12.524 14.118 -6.098 1.00 84.06 86 ALA A N 1
ATOM 697 C CA . ALA A 1 86 ? 13.826 14.577 -5.618 1.00 84.06 86 ALA A CA 1
ATOM 698 C C . ALA A 1 86 ? 14.020 16.090 -5.809 1.00 84.06 86 ALA A C 1
ATOM 700 O O . ALA A 1 86 ? 14.568 16.740 -4.929 1.00 84.06 86 ALA A O 1
ATOM 701 N N . LYS A 1 87 ? 13.538 16.657 -6.924 1.00 82.19 87 LYS A N 1
ATOM 702 C CA . LYS A 1 87 ? 13.542 18.111 -7.143 1.00 82.19 87 LYS A CA 1
ATOM 703 C C . LYS A 1 87 ? 12.655 18.848 -6.134 1.00 82.19 87 LYS A C 1
ATOM 705 O O . LYS A 1 87 ? 13.109 19.826 -5.564 1.00 82.19 87 LYS A O 1
ATOM 710 N N . LYS A 1 88 ? 11.441 18.349 -5.868 1.00 77.88 88 LYS A N 1
ATOM 711 C CA . LYS A 1 88 ? 10.512 18.943 -4.886 1.00 77.88 88 LYS A CA 1
ATOM 712 C C . LYS A 1 88 ? 11.022 18.936 -3.441 1.00 77.88 88 LYS A C 1
ATOM 714 O O . LYS A 1 88 ? 10.543 19.734 -2.666 1.00 77.88 88 LYS A O 1
ATOM 719 N N . LYS A 1 89 ? 11.925 18.017 -3.082 1.00 72.31 89 LYS A N 1
ATOM 720 C CA . LYS A 1 89 ? 12.512 17.919 -1.731 1.00 72.31 89 LYS A CA 1
ATOM 721 C C . LYS A 1 89 ? 13.764 18.780 -1.526 1.00 72.31 89 LYS A C 1
ATOM 723 O O . LYS A 1 89 ? 14.269 18.838 -0.415 1.00 72.31 89 LYS A O 1
ATOM 728 N N . LYS A 1 90 ? 14.339 19.305 -2.613 1.00 68.94 90 LYS A N 1
ATOM 729 C CA . LYS A 1 90 ? 15.519 20.184 -2.585 1.00 68.94 90 LYS A CA 1
ATOM 730 C C . LYS A 1 90 ? 15.145 21.671 -2.572 1.00 68.94 90 LYS A C 1
ATOM 732 O O . LYS A 1 90 ? 16.017 22.488 -2.307 1.00 68.94 90 LYS A O 1
ATOM 737 N N . LEU A 1 91 ? 13.903 21.976 -2.941 1.00 53.72 91 LEU A N 1
ATOM 738 C CA . LEU A 1 91 ? 13.227 23.252 -2.715 1.00 53.72 91 LEU A CA 1
ATOM 739 C C . LEU A 1 91 ? 12.573 23.200 -1.336 1.00 53.72 91 LEU A C 1
ATOM 741 O O . LEU A 1 91 ? 12.502 24.269 -0.706 1.00 53.72 91 LEU A O 1
#

pLDDT: mean 89.28, std 7.27, range [53.72, 96.06]

Solvent-accessible surface area (backbone atoms only — not comparable to full-atom values): 5062 Å² total; per-residue (Å²): 107,73,67,48,57,49,39,55,69,50,82,55,76,94,42,50,68,60,25,50,52,34,48,53,53,49,50,56,50,32,71,74,60,34,64,67,59,39,50,55,52,50,51,57,46,49,52,54,50,50,52,55,50,50,52,54,49,52,54,58,60,51,27,54,77,78,38,46,68,64,41,50,54,51,51,51,54,53,52,52,50,51,53,53,53,57,53,63,73,74,105

Mean predicted aligned error: 5.84 Å

Sequence (91 aa):
MSPLVREIATTEESNVELRRLAKEVASMIKKTVGSEKYIKLLNRVQQKHDIKKAERKKVRAQQFVVNPDLAAKRKLNRQQKKKKVAKKKKL

Secondary structure (DSSP, 8-state):
-HHHHHHHH---GGGHHHHHHHHHHHHHHHHHH-HHHHHHHHHHHHHHHHHHHHHHHHHHHHHHHH-HHHHHHHHHHHHHHHHHHHHHTT-